Protein AF-A0A7X4XRT5-F1 (afdb_monomer_lite)

Structure (mmCIF, N/CA/C/O backbone):
data_AF-A0A7X4XRT5-F1
#
_entry.id   AF-A0A7X4XRT5-F1
#
loop_
_atom_site.group_PDB
_atom_site.id
_atom_site.type_symbol
_atom_site.label_atom_id
_atom_site.label_alt_id
_atom_site.label_comp_id
_atom_site.label_asym_id
_atom_site.label_entity_id
_atom_site.label_seq_id
_atom_site.pdbx_PDB_ins_code
_atom_site.Cartn_x
_atom_site.Cartn_y
_atom_site.Cartn_z
_atom_site.occupancy
_atom_site.B_iso_or_equiv
_atom_site.auth_seq_id
_atom_site.auth_comp_id
_atom_site.auth_asym_id
_atom_site.auth_atom_id
_atom_site.pdbx_PDB_model_num
ATOM 1 N N . MET A 1 1 ? 20.458 -8.103 -38.920 1.00 62.38 1 MET A N 1
ATOM 2 C CA . MET A 1 1 ? 21.014 -8.754 -37.702 1.00 62.38 1 MET A CA 1
ATOM 3 C C . MET A 1 1 ? 21.789 -7.804 -36.778 1.00 62.38 1 MET A C 1
ATOM 5 O O . MET A 1 1 ? 21.504 -7.793 -35.588 1.00 62.38 1 MET A O 1
ATOM 9 N N . LYS A 1 2 ? 22.732 -6.976 -37.270 1.00 81.88 2 LYS A N 1
ATOM 10 C CA . LYS A 1 2 ? 23.522 -6.057 -36.411 1.00 81.88 2 LYS A CA 1
ATOM 11 C C . LYS A 1 2 ? 22.679 -4.991 -35.682 1.00 81.88 2 LYS A C 1
ATOM 13 O O . LYS A 1 2 ? 22.977 -4.680 -34.537 1.00 81.88 2 LYS A O 1
ATOM 18 N N . PHE A 1 3 ? 21.620 -4.477 -36.317 1.00 87.31 3 PHE A N 1
ATOM 19 C CA . PHE A 1 3 ? 20.698 -3.501 -35.716 1.00 87.31 3 PHE A CA 1
ATOM 20 C C . PHE A 1 3 ? 19.904 -4.090 -34.537 1.00 87.31 3 PHE A C 1
ATOM 22 O O . PHE A 1 3 ? 19.935 -3.537 -33.446 1.00 87.31 3 PHE A O 1
ATOM 29 N N . ILE A 1 4 ? 19.307 -5.273 -34.723 1.00 91.44 4 ILE A N 1
ATOM 30 C CA . ILE A 1 4 ? 18.588 -6.011 -33.667 1.00 91.44 4 ILE A CA 1
ATOM 31 C C . ILE A 1 4 ? 19.513 -6.305 -32.478 1.00 91.44 4 ILE A C 1
ATOM 33 O O . ILE A 1 4 ? 19.139 -6.073 -31.335 1.00 91.44 4 ILE A O 1
ATOM 37 N N . LYS A 1 5 ? 20.760 -6.730 -32.734 1.00 89.50 5 LYS A N 1
ATOM 38 C CA . LYS A 1 5 ? 21.749 -6.966 -31.669 1.00 89.50 5 LYS A CA 1
ATOM 39 C C . LYS A 1 5 ? 22.061 -5.693 -30.870 1.00 89.50 5 LYS A C 1
ATOM 41 O O . LYS A 1 5 ? 22.152 -5.757 -29.651 1.00 89.50 5 LYS A O 1
ATOM 46 N N . ARG A 1 6 ? 22.206 -4.539 -31.535 1.00 92.88 6 ARG A N 1
ATOM 47 C CA . ARG A 1 6 ? 22.422 -3.243 -30.863 1.00 92.88 6 ARG A CA 1
ATOM 48 C C . ARG A 1 6 ? 21.210 -2.822 -30.031 1.00 92.88 6 ARG A C 1
ATOM 50 O O . ARG A 1 6 ? 21.398 -2.354 -28.916 1.00 92.88 6 ARG A O 1
ATOM 57 N N . LEU A 1 7 ? 19.997 -3.035 -30.542 1.00 93.75 7 LEU A N 1
ATOM 58 C CA . LEU A 1 7 ? 18.755 -2.725 -29.831 1.00 93.75 7 LEU A CA 1
ATOM 59 C C . LEU A 1 7 ? 18.580 -3.593 -28.574 1.00 93.75 7 LEU A C 1
ATOM 61 O O . LEU A 1 7 ? 18.240 -3.069 -27.518 1.00 93.75 7 LEU A O 1
ATOM 65 N N . LEU A 1 8 ? 18.899 -4.890 -28.653 1.00 93.88 8 LEU A N 1
ATOM 66 C CA . LEU A 1 8 ? 18.888 -5.786 -27.491 1.00 93.88 8 LEU A CA 1
ATOM 67 C C . LEU A 1 8 ? 19.925 -5.384 -26.433 1.00 93.88 8 LEU A C 1
ATOM 69 O O . LEU A 1 8 ? 19.602 -5.344 -25.251 1.00 93.88 8 LEU A O 1
ATOM 73 N N . ILE A 1 9 ? 21.150 -5.042 -26.848 1.00 93.75 9 ILE A N 1
ATOM 74 C CA . ILE A 1 9 ? 22.194 -4.569 -25.923 1.00 93.75 9 ILE A CA 1
ATOM 75 C C . ILE A 1 9 ? 21.757 -3.269 -25.240 1.00 93.75 9 ILE A C 1
ATOM 77 O O . ILE A 1 9 ? 21.905 -3.136 -24.030 1.00 93.75 9 ILE A O 1
ATOM 81 N N . PHE A 1 10 ? 21.187 -2.329 -25.994 1.00 94.56 10 PHE A N 1
ATOM 82 C CA . PHE A 1 10 ? 20.686 -1.075 -25.440 1.00 94.56 10 PHE A CA 1
ATOM 83 C C . PHE A 1 10 ? 19.559 -1.308 -24.423 1.00 94.56 10 PHE A C 1
ATOM 85 O O . PHE A 1 10 ? 19.619 -0.780 -23.316 1.00 94.56 10 PHE A O 1
ATOM 92 N N . SER A 1 11 ? 18.582 -2.158 -24.754 1.00 93.25 11 SER A N 1
ATOM 93 C CA . SER A 1 11 ? 17.504 -2.537 -23.833 1.00 93.25 11 SER A CA 1
ATOM 94 C C . SER A 1 11 ? 18.046 -3.169 -22.547 1.00 93.25 11 SER A C 1
ATOM 96 O O . SER A 1 11 ? 17.632 -2.775 -21.458 1.00 93.25 11 SER A O 1
ATOM 98 N N . LEU A 1 12 ? 19.024 -4.074 -22.655 1.00 95.00 12 LEU A N 1
ATOM 99 C CA . LEU A 1 12 ? 19.666 -4.694 -21.497 1.00 95.00 12 LEU A CA 1
ATOM 100 C C . LEU A 1 12 ? 20.369 -3.656 -20.608 1.00 95.00 12 LEU A C 1
ATOM 102 O O . LEU A 1 12 ? 20.213 -3.692 -19.390 1.00 95.00 12 LEU A O 1
ATOM 106 N N . ILE A 1 13 ? 21.095 -2.705 -21.205 1.00 95.44 13 ILE A N 1
ATOM 107 C CA . ILE A 1 13 ? 21.750 -1.613 -20.468 1.00 95.44 13 ILE A CA 1
ATOM 108 C C . ILE A 1 13 ? 20.710 -0.760 -19.731 1.00 95.44 13 ILE A C 1
ATOM 110 O O . ILE A 1 13 ? 20.893 -0.472 -18.550 1.00 95.44 13 ILE A O 1
ATOM 114 N N . CYS A 1 14 ? 19.602 -0.397 -20.381 1.00 94.38 14 CYS A N 1
ATOM 115 C CA . CYS A 1 14 ? 18.524 0.361 -19.742 1.00 94.38 14 CYS A CA 1
ATOM 116 C C . CYS A 1 14 ? 17.891 -0.397 -18.566 1.00 94.38 14 CYS A C 1
ATOM 118 O O . CYS A 1 14 ? 17.642 0.210 -17.526 1.00 94.38 14 CYS A O 1
ATOM 120 N N . ILE A 1 15 ? 17.668 -1.709 -18.702 1.00 93.75 15 ILE A N 1
ATOM 121 C CA . ILE A 1 15 ? 17.131 -2.549 -17.620 1.00 93.75 15 ILE A CA 1
ATOM 122 C C . ILE A 1 15 ? 18.102 -2.588 -16.437 1.00 93.75 15 ILE A C 1
ATOM 124 O O . ILE A 1 15 ? 17.683 -2.371 -15.302 1.00 93.75 15 ILE A O 1
ATOM 128 N N . ILE A 1 16 ? 19.395 -2.812 -16.691 1.00 94.69 16 ILE A N 1
ATOM 129 C CA . ILE A 1 16 ? 20.420 -2.863 -15.637 1.00 94.69 16 ILE A CA 1
ATOM 130 C C . ILE A 1 16 ? 20.523 -1.515 -14.918 1.00 94.69 16 ILE A C 1
ATOM 132 O O . ILE A 1 16 ? 20.537 -1.479 -13.686 1.00 94.69 16 ILE A O 1
ATOM 136 N N . LEU A 1 17 ? 20.555 -0.407 -15.663 1.00 95.31 17 LEU A N 1
ATOM 137 C CA . LEU A 1 17 ? 20.584 0.934 -15.080 1.00 95.31 17 LEU A CA 1
ATOM 138 C C . LEU A 1 17 ? 19.339 1.184 -14.227 1.00 95.31 17 LEU A C 1
ATOM 140 O O . LEU A 1 17 ? 19.476 1.568 -13.069 1.00 95.31 17 LEU A O 1
ATOM 144 N N . GLY A 1 18 ? 18.146 0.884 -14.749 1.00 92.50 18 GLY A N 1
ATOM 145 C CA . GLY A 1 18 ? 16.890 1.038 -14.014 1.00 92.50 18 GLY A CA 1
ATOM 146 C C . GLY A 1 18 ? 16.850 0.209 -12.729 1.00 92.50 18 GLY A C 1
ATOM 147 O O . GLY A 1 18 ? 16.531 0.740 -11.665 1.00 92.50 18 GLY A O 1
ATOM 148 N N . ALA A 1 19 ? 17.247 -1.064 -12.796 1.00 91.62 19 ALA A N 1
ATOM 149 C CA . ALA A 1 19 ? 17.321 -1.943 -11.631 1.00 91.62 19 ALA A CA 1
ATOM 150 C C . ALA A 1 19 ? 18.318 -1.420 -10.587 1.00 91.62 19 ALA A C 1
ATOM 152 O O . ALA A 1 19 ? 18.005 -1.389 -9.398 1.00 91.62 19 ALA A O 1
ATOM 153 N N . THR A 1 20 ? 19.484 -0.940 -11.025 1.00 93.75 20 THR A N 1
ATOM 154 C CA . THR A 1 20 ? 20.500 -0.361 -10.135 1.00 93.75 20 THR A CA 1
ATOM 155 C C . THR A 1 20 ? 19.988 0.911 -9.463 1.00 93.75 20 THR A C 1
ATOM 157 O O . THR A 1 20 ? 20.201 1.101 -8.268 1.00 93.75 20 THR A O 1
ATOM 160 N N . THR A 1 21 ? 19.272 1.770 -10.194 1.00 91.50 21 THR A N 1
ATOM 161 C CA . THR A 1 21 ? 18.651 2.974 -9.629 1.00 91.50 21 THR A CA 1
ATOM 162 C C . THR A 1 21 ? 17.593 2.621 -8.588 1.00 91.50 21 THR A C 1
ATOM 164 O O . THR A 1 21 ? 17.622 3.179 -7.492 1.00 91.50 21 THR A O 1
ATOM 167 N N . ILE A 1 22 ? 16.695 1.674 -8.885 1.00 89.44 22 ILE A N 1
ATOM 168 C CA . ILE A 1 22 ? 15.669 1.219 -7.933 1.00 89.44 22 ILE A CA 1
ATOM 169 C C . ILE A 1 22 ? 16.328 0.635 -6.680 1.00 89.44 22 ILE A C 1
ATOM 171 O O . ILE A 1 22 ? 15.947 0.987 -5.565 1.00 89.44 22 ILE A O 1
ATOM 175 N N . PHE A 1 23 ? 17.343 -0.212 -6.853 1.00 90.94 23 PHE A N 1
ATOM 176 C CA . PHE A 1 23 ? 18.068 -0.839 -5.751 1.00 90.94 23 PHE A CA 1
ATOM 177 C C . PHE A 1 23 ? 18.805 0.192 -4.889 1.00 90.94 23 PHE A C 1
ATOM 179 O O . PHE A 1 23 ? 18.675 0.182 -3.667 1.00 90.94 23 PHE A O 1
ATOM 186 N N . GLY A 1 24 ? 19.518 1.135 -5.508 1.00 91.06 24 GLY A N 1
ATOM 187 C CA . GLY A 1 24 ? 20.180 2.227 -4.794 1.00 91.06 24 GLY A CA 1
ATOM 188 C C . GLY A 1 24 ? 19.189 3.080 -4.002 1.00 91.06 24 GLY A C 1
ATOM 189 O O . GLY A 1 24 ? 19.442 3.412 -2.844 1.00 91.06 24 GLY A O 1
ATOM 190 N N . PHE A 1 25 ? 18.024 3.368 -4.584 1.00 87.38 25 PHE A N 1
ATOM 191 C CA . PHE A 1 25 ? 16.975 4.122 -3.905 1.00 87.38 25 PHE A CA 1
ATOM 192 C C . PHE A 1 25 ? 16.341 3.340 -2.750 1.00 87.38 25 PHE A C 1
ATOM 194 O O . PHE A 1 25 ? 16.071 3.918 -1.699 1.00 87.38 25 PHE A O 1
ATOM 201 N N . TYR A 1 26 ? 16.148 2.026 -2.905 1.00 90.69 26 TYR A N 1
ATOM 202 C CA . TYR A 1 26 ? 15.696 1.165 -1.815 1.00 90.69 26 TYR A CA 1
ATOM 203 C C . TYR A 1 26 ? 16.665 1.233 -0.634 1.00 90.69 26 TYR A C 1
ATOM 205 O O . TYR A 1 26 ? 16.231 1.521 0.474 1.00 90.69 26 TYR A O 1
ATOM 213 N N . PHE A 1 27 ? 17.972 1.059 -0.854 1.00 91.50 27 PHE A N 1
ATOM 214 C CA . PHE A 1 27 ? 18.966 1.143 0.226 1.00 91.50 27 PHE A CA 1
ATOM 215 C C . PHE A 1 27 ? 19.053 2.533 0.858 1.00 91.50 27 PHE A C 1
ATOM 217 O O . PHE A 1 27 ? 19.247 2.632 2.067 1.00 91.50 27 PHE A O 1
ATOM 224 N N . TYR A 1 28 ? 18.864 3.588 0.066 1.00 89.50 28 TYR A N 1
ATOM 225 C CA . TYR A 1 28 ? 18.797 4.959 0.567 1.00 89.50 28 TYR A CA 1
ATOM 226 C C . TYR A 1 28 ? 17.605 5.175 1.511 1.00 89.50 28 TYR A C 1
ATOM 228 O O . TYR A 1 28 ? 17.737 5.841 2.533 1.00 89.50 28 TYR A O 1
ATOM 236 N N . VAL A 1 29 ? 16.448 4.595 1.187 1.00 88.31 29 VAL A N 1
ATOM 237 C CA . VAL A 1 29 ? 15.193 4.797 1.923 1.00 88.31 29 VAL A CA 1
ATOM 238 C C . VAL A 1 29 ? 14.961 3.751 3.016 1.00 88.31 29 VAL A C 1
ATOM 240 O O . VAL A 1 29 ? 14.205 4.013 3.947 1.00 88.31 29 VAL A O 1
ATOM 243 N N . LYS A 1 30 ? 15.601 2.580 2.935 1.00 88.62 30 LYS A N 1
ATOM 244 C CA . LYS A 1 30 ? 15.349 1.419 3.803 1.00 88.62 30 LYS A CA 1
ATOM 245 C C . LYS A 1 30 ? 15.409 1.764 5.288 1.00 88.62 30 LYS A C 1
ATOM 247 O O . LYS A 1 30 ? 14.561 1.298 6.038 1.00 88.62 30 LYS A O 1
ATOM 252 N N . SER A 1 31 ? 16.379 2.579 5.697 1.00 87.44 31 SER A N 1
ATOM 253 C CA . SER A 1 31 ? 16.551 2.989 7.097 1.00 87.44 31 SER A CA 1
ATOM 254 C C . SER A 1 31 ? 15.383 3.822 7.637 1.00 87.44 31 SER A C 1
ATOM 256 O O . SER A 1 31 ? 15.168 3.847 8.843 1.00 87.44 31 SER A O 1
ATOM 258 N N . ASP A 1 32 ? 14.620 4.472 6.756 1.00 86.50 32 ASP A N 1
ATOM 259 C CA . ASP A 1 32 ? 13.432 5.253 7.108 1.00 86.50 32 ASP A CA 1
ATOM 260 C C . ASP A 1 32 ? 12.130 4.441 7.010 1.00 86.50 32 ASP A C 1
ATOM 262 O O . ASP A 1 32 ? 11.052 4.985 7.272 1.00 86.50 32 ASP A O 1
ATOM 266 N N . LEU A 1 33 ? 12.182 3.196 6.522 1.00 90.62 33 LEU A N 1
ATOM 267 C CA . LEU A 1 33 ? 10.980 2.384 6.371 1.00 90.62 33 LEU A CA 1
ATOM 268 C C . LEU A 1 33 ? 10.562 1.837 7.742 1.00 90.62 33 LEU A C 1
ATOM 270 O O . LEU A 1 33 ? 11.387 1.243 8.436 1.00 90.62 33 LEU A O 1
ATOM 274 N N . PRO A 1 34 ? 9.294 2.018 8.140 1.00 91.81 34 PRO A N 1
ATOM 275 C CA . PRO A 1 34 ? 8.810 1.505 9.408 1.00 91.81 34 PRO A CA 1
ATOM 276 C C . PRO A 1 34 ? 8.650 -0.012 9.374 1.00 91.81 34 PRO A C 1
ATOM 278 O O . PRO A 1 34 ? 8.522 -0.627 8.313 1.00 91.81 34 PRO A O 1
ATOM 281 N N . ASP A 1 35 ? 8.616 -0.602 10.565 1.00 92.06 35 ASP A N 1
ATOM 282 C CA . ASP A 1 35 ? 8.369 -2.026 10.732 1.00 92.06 35 ASP A CA 1
ATOM 283 C C . ASP A 1 35 ? 6.886 -2.365 10.509 1.00 92.06 35 ASP A C 1
ATOM 285 O O . ASP A 1 35 ? 6.007 -2.025 11.311 1.00 92.06 35 ASP A O 1
ATOM 289 N N . VAL A 1 36 ? 6.615 -3.066 9.407 1.00 94.25 36 VAL A N 1
ATOM 290 C CA . VAL A 1 36 ? 5.270 -3.516 9.030 1.00 94.25 36 VAL A CA 1
ATOM 291 C C . VAL A 1 36 ? 4.754 -4.657 9.911 1.00 94.25 36 VAL A C 1
ATOM 293 O O . VAL A 1 36 ? 3.546 -4.899 9.919 1.00 94.25 36 VAL A O 1
ATOM 296 N N . ALA A 1 37 ? 5.615 -5.317 10.701 1.00 92.69 37 ALA A N 1
ATOM 297 C CA . ALA A 1 37 ? 5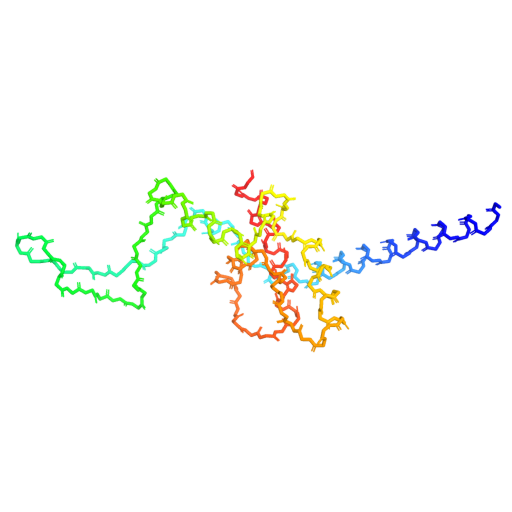.204 -6.369 11.637 1.00 92.69 37 ALA A CA 1
ATOM 298 C C . ALA A 1 37 ? 4.180 -5.875 12.665 1.00 92.69 37 ALA A C 1
ATOM 300 O O . ALA A 1 37 ? 3.302 -6.632 13.081 1.00 92.69 37 ALA A O 1
ATOM 301 N N . THR A 1 38 ? 4.219 -4.580 12.982 1.00 90.62 38 THR A N 1
ATOM 302 C CA . THR A 1 38 ? 3.258 -3.903 13.863 1.00 90.62 38 THR A CA 1
ATOM 303 C C . THR A 1 38 ? 1.798 -4.025 13.407 1.00 90.62 38 THR A C 1
ATOM 305 O O . THR A 1 38 ? 0.897 -3.906 14.237 1.00 90.62 38 THR A O 1
ATOM 308 N N . LEU A 1 39 ? 1.535 -4.308 12.122 1.00 91.19 39 LEU A N 1
ATOM 309 C CA . LEU A 1 39 ? 0.178 -4.524 11.610 1.00 91.19 39 LEU A CA 1
ATOM 310 C C . LEU A 1 39 ? -0.480 -5.799 12.152 1.00 91.19 39 LEU A C 1
ATOM 312 O O . LEU A 1 39 ? -1.707 -5.842 12.232 1.00 91.19 39 LEU A O 1
ATOM 316 N N . ARG A 1 40 ? 0.298 -6.818 12.545 1.00 88.88 40 ARG A N 1
ATOM 317 C CA . ARG A 1 40 ? -0.251 -8.077 13.084 1.00 88.88 40 ARG A CA 1
ATOM 318 C C . ARG A 1 40 ? -0.911 -7.888 14.447 1.00 88.88 40 ARG A C 1
ATOM 320 O O . ARG A 1 40 ? -1.919 -8.525 14.733 1.00 88.88 40 ARG A O 1
ATOM 327 N N . ASP A 1 41 ? -0.377 -6.969 15.245 1.00 87.50 41 ASP A N 1
ATOM 328 C CA . ASP A 1 41 ? -0.801 -6.732 16.627 1.00 87.50 41 ASP A CA 1
ATOM 329 C C . ASP A 1 41 ? -1.544 -5.397 16.793 1.00 87.50 41 ASP A C 1
ATOM 331 O O . ASP A 1 41 ? -1.699 -4.878 17.905 1.00 87.50 41 ASP A O 1
ATOM 335 N N . VAL A 1 42 ? -2.000 -4.798 15.686 1.00 85.00 42 VAL A N 1
ATOM 336 C CA . VAL A 1 42 ? -2.515 -3.430 15.711 1.00 85.00 42 VAL A CA 1
ATOM 337 C C . VAL A 1 42 ? -3.850 -3.350 16.460 1.00 85.00 42 VAL A C 1
ATOM 339 O O . VAL A 1 42 ? -4.896 -3.829 16.024 1.00 85.00 42 VAL A O 1
ATOM 342 N N . LYS A 1 43 ? -3.839 -2.655 17.601 1.00 83.62 43 LYS A N 1
ATOM 343 C CA . LYS A 1 43 ? -5.045 -2.282 18.360 1.00 83.62 43 LYS A CA 1
ATOM 344 C C . LYS A 1 43 ? -5.536 -0.899 17.956 1.00 83.62 43 LYS A C 1
ATOM 346 O O . LYS A 1 43 ? -5.536 0.063 18.710 1.00 83.62 43 LYS A O 1
ATOM 351 N N . LEU A 1 44 ? -5.929 -0.806 16.702 1.00 86.31 44 LEU A N 1
ATOM 352 C CA . LEU A 1 44 ? -7.241 -0.333 16.305 1.00 86.31 44 LEU A CA 1
ATOM 353 C C . LEU A 1 44 ? -8.052 0.372 17.470 1.00 86.31 44 LEU A C 1
ATOM 355 O O . LEU A 1 44 ? -8.698 -0.284 18.284 1.00 86.31 44 LEU A O 1
ATOM 359 N N . GLN A 1 45 ? -8.059 1.720 17.515 1.00 85.25 45 GLN A N 1
ATOM 360 C CA . GLN A 1 45 ? -8.695 2.557 18.567 1.00 85.25 45 GLN A CA 1
ATOM 361 C C . GLN A 1 45 ? -10.233 2.670 18.468 1.00 85.25 45 GLN A C 1
ATOM 363 O O . GLN A 1 45 ? -10.742 3.465 17.684 1.00 85.25 45 GLN A O 1
ATOM 368 N N . THR A 1 46 ? -11.012 1.931 19.257 1.00 88.69 46 THR A N 1
ATOM 369 C CA . THR A 1 46 ? -12.491 2.032 19.260 1.00 88.69 46 THR A CA 1
ATOM 370 C C . THR A 1 46 ? -13.022 3.119 20.201 1.00 88.69 46 THR A C 1
ATOM 372 O O . THR A 1 46 ? -12.454 3.304 21.278 1.00 88.69 46 THR A O 1
ATOM 375 N N . PRO A 1 47 ? -14.126 3.811 19.854 1.00 91.00 47 PRO A N 1
ATOM 376 C CA . PRO A 1 47 ? -14.756 4.754 20.768 1.00 91.00 47 PRO A CA 1
ATOM 377 C C . PRO A 1 47 ? -15.417 4.009 21.935 1.00 91.00 47 PRO A C 1
ATOM 379 O O . PRO A 1 47 ? -15.937 2.906 21.767 1.00 91.00 47 PRO A O 1
ATOM 382 N N . MET A 1 48 ? -15.451 4.640 23.106 1.00 91.50 48 MET A N 1
ATOM 383 C CA . MET A 1 48 ? -16.331 4.232 24.198 1.00 91.50 48 MET A CA 1
ATOM 384 C C . MET A 1 48 ? -17.780 4.464 23.772 1.00 91.50 48 MET A C 1
ATOM 386 O O . MET A 1 48 ? -18.112 5.526 23.245 1.00 91.50 48 MET A O 1
ATOM 390 N N . GLN A 1 49 ? -18.641 3.482 24.012 1.00 92.69 49 GLN A N 1
ATOM 391 C CA . GLN A 1 49 ? -20.054 3.531 23.657 1.00 92.69 49 GLN A CA 1
ATOM 392 C C . GLN A 1 49 ? -20.900 3.489 24.931 1.00 92.69 49 GLN A C 1
ATOM 394 O O . GLN A 1 49 ? -20.644 2.676 25.817 1.00 92.69 49 GLN A O 1
ATOM 399 N N . VAL A 1 50 ? -21.888 4.378 25.028 1.00 94.38 50 VAL A N 1
ATOM 400 C CA . VAL A 1 50 ? -22.856 4.425 26.131 1.00 94.38 50 VAL A CA 1
ATOM 401 C C . VAL A 1 50 ? -24.199 3.964 25.593 1.00 94.38 50 VAL A C 1
ATOM 403 O O . VAL A 1 50 ? -24.698 4.533 24.620 1.00 94.38 50 VAL A O 1
ATOM 406 N N . PHE A 1 51 ? -24.771 2.948 26.232 1.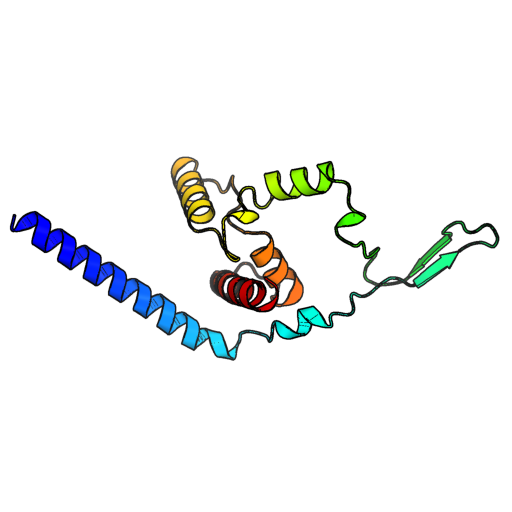00 96.25 51 PHE A N 1
ATOM 407 C CA . PHE A 1 51 ? -26.055 2.362 25.866 1.00 96.25 51 PHE A CA 1
ATOM 408 C C . PHE A 1 51 ? -27.098 2.627 26.953 1.00 96.25 51 PHE A C 1
ATOM 410 O O . PHE A 1 51 ? -26.763 2.712 28.136 1.00 96.25 51 PHE A O 1
ATOM 417 N N . SER A 1 52 ? -28.356 2.752 26.549 1.00 96.12 52 SER A N 1
ATOM 418 C CA . SER A 1 52 ? -29.502 2.781 27.455 1.00 96.12 52 SER A CA 1
ATOM 419 C C . SER A 1 52 ? -29.784 1.386 28.033 1.00 96.12 52 SER A C 1
ATOM 421 O O . SER A 1 52 ? -29.243 0.381 27.569 1.00 96.12 52 SER A O 1
ATOM 423 N N . GLN A 1 53 ? -30.656 1.302 29.045 1.00 95.50 53 GLN A N 1
ATOM 424 C CA . GLN A 1 53 ? -31.037 0.020 29.657 1.00 95.50 53 GLN A CA 1
ATOM 425 C C . GLN A 1 53 ? -31.702 -0.948 28.656 1.00 95.50 53 GLN A C 1
ATOM 427 O O . GLN A 1 53 ? -31.571 -2.160 28.800 1.00 95.50 53 GLN A O 1
ATOM 432 N N . ASP A 1 54 ? -32.383 -0.423 27.636 1.00 96.38 54 ASP A N 1
ATOM 433 C CA . ASP A 1 54 ? -32.989 -1.168 26.527 1.00 96.38 54 ASP A CA 1
ATOM 434 C C . ASP A 1 54 ? -32.010 -1.463 25.369 1.00 96.38 54 ASP A C 1
ATOM 436 O O . ASP A 1 54 ? -32.413 -2.014 24.347 1.00 96.38 54 ASP A O 1
ATOM 440 N N . GLY A 1 55 ? -30.719 -1.141 25.521 1.00 94.19 55 GLY A N 1
ATOM 441 C CA . GLY A 1 55 ? -29.658 -1.513 24.578 1.00 94.19 55 GLY A CA 1
ATOM 442 C C . GLY A 1 55 ? -29.472 -0.567 23.389 1.00 94.19 55 GLY A C 1
ATOM 443 O O . GLY A 1 55 ? -28.705 -0.882 22.479 1.00 94.19 55 GLY A O 1
ATOM 444 N N . GLN A 1 56 ? -30.124 0.599 23.373 1.00 95.69 56 GLN A N 1
ATOM 445 C CA . GLN A 1 56 ? -29.939 1.587 22.309 1.00 95.69 56 GLN A CA 1
ATOM 446 C C . GLN A 1 56 ? -28.667 2.402 22.535 1.00 95.69 56 GLN A C 1
ATOM 448 O O . GLN A 1 56 ? -28.371 2.840 23.646 1.00 95.69 56 GLN A O 1
ATOM 453 N N . LEU A 1 57 ? -27.904 2.633 21.466 1.00 93.31 57 LEU A N 1
ATOM 454 C CA . LEU A 1 57 ? -26.706 3.464 21.520 1.00 93.31 57 LEU A CA 1
ATOM 455 C C . LEU A 1 57 ? -27.097 4.933 21.757 1.00 93.31 57 LEU A C 1
ATOM 457 O O . LEU A 1 57 ? -27.681 5.569 20.883 1.00 93.31 57 LEU A O 1
ATOM 461 N N . MET A 1 58 ? -26.724 5.483 22.912 1.00 93.81 58 MET A N 1
ATOM 462 C CA . MET A 1 58 ? -27.024 6.868 23.293 1.00 93.81 58 MET A CA 1
ATOM 463 C C . MET A 1 58 ? -25.901 7.833 22.910 1.00 93.81 58 MET A C 1
ATOM 465 O O . MET A 1 58 ? -26.161 8.949 22.464 1.00 93.81 58 MET A O 1
ATOM 469 N N . ALA A 1 59 ? -24.644 7.427 23.109 1.00 91.88 59 ALA A N 1
ATOM 470 C CA . ALA A 1 59 ? -23.489 8.285 22.856 1.00 91.88 59 ALA A CA 1
ATOM 471 C C . ALA A 1 59 ? -22.224 7.487 22.519 1.00 91.88 59 ALA A C 1
ATOM 473 O O . ALA A 1 59 ? -22.063 6.334 22.919 1.00 91.88 59 ALA A O 1
ATOM 474 N N . GLN A 1 60 ? -21.304 8.135 21.801 1.00 92.50 60 GLN A N 1
ATOM 475 C CA . GLN A 1 60 ? -19.970 7.616 21.503 1.00 92.50 60 GLN A CA 1
ATOM 476 C C . GLN A 1 60 ? -18.907 8.665 21.828 1.00 92.50 60 GLN A C 1
ATOM 478 O O . GLN A 1 60 ? -19.026 9.816 21.405 1.00 92.50 60 GLN A O 1
ATOM 483 N N . PHE A 1 61 ? -17.845 8.251 22.517 1.00 90.38 61 PHE A N 1
ATOM 484 C CA . PHE A 1 61 ? -16.733 9.108 22.925 1.00 90.38 61 PHE A CA 1
ATOM 485 C C . PHE A 1 61 ? -15.403 8.530 22.440 1.00 90.38 61 PHE A C 1
ATOM 487 O O . PHE A 1 61 ? -15.086 7.372 22.698 1.00 90.38 61 PHE A O 1
ATOM 494 N N . GLY A 1 62 ? -14.611 9.339 21.743 1.00 88.25 62 GLY A N 1
ATOM 495 C CA . GLY A 1 62 ? -13.304 8.953 21.211 1.00 88.25 62 GLY A CA 1
ATOM 496 C C . GLY A 1 62 ? -12.963 9.733 19.944 1.00 88.25 62 GLY A C 1
ATOM 497 O O . GLY A 1 62 ? -13.854 10.220 19.250 1.00 88.25 62 GLY A O 1
ATOM 498 N N . GLU A 1 63 ? -11.672 9.848 19.634 1.00 86.12 63 GLU A N 1
ATOM 499 C CA . GLU A 1 63 ? -11.193 10.598 18.462 1.00 86.12 63 GLU A CA 1
ATOM 500 C C . GLU A 1 63 ? -11.622 9.966 17.133 1.00 86.12 63 GLU A C 1
ATOM 502 O O . GLU A 1 63 ? -11.850 10.658 16.139 1.00 86.12 63 GLU A O 1
ATOM 507 N N . LYS A 1 64 ? -11.730 8.633 17.103 1.00 84.88 64 LYS A N 1
ATOM 508 C CA . LYS A 1 64 ? -12.096 7.862 15.916 1.00 84.88 64 LYS A CA 1
ATOM 509 C C . LYS A 1 64 ? -13.412 7.139 16.159 1.00 84.88 64 LYS A C 1
ATOM 511 O O . LYS A 1 64 ? -13.521 6.297 17.046 1.00 84.88 64 LYS A O 1
ATOM 516 N N . ARG A 1 65 ? -14.405 7.427 15.318 1.00 87.88 65 ARG A N 1
ATOM 517 C CA . ARG A 1 65 ? -15.654 6.662 15.255 1.00 87.88 65 ARG A CA 1
ATOM 518 C C . ARG A 1 65 ? -15.447 5.474 14.333 1.00 87.88 65 ARG A C 1
ATOM 520 O O . ARG A 1 65 ? -15.326 5.647 13.125 1.00 87.88 65 ARG A O 1
ATOM 527 N N . ARG A 1 66 ? -15.345 4.281 14.909 1.00 88.75 66 ARG A N 1
ATOM 528 C CA . ARG A 1 66 ? -15.062 3.055 14.160 1.00 88.75 66 ARG A CA 1
ATOM 529 C C . ARG A 1 66 ? -15.636 1.831 14.843 1.00 88.75 66 ARG A C 1
ATOM 531 O O . ARG A 1 66 ? -15.531 1.691 16.060 1.00 88.75 66 ARG A O 1
ATOM 538 N N . ILE A 1 67 ? -16.168 0.943 14.017 1.00 88.81 67 ILE A N 1
ATOM 539 C CA . ILE A 1 67 ? -16.677 -0.370 14.392 1.00 88.81 67 ILE A CA 1
ATOM 540 C C . ILE A 1 67 ? -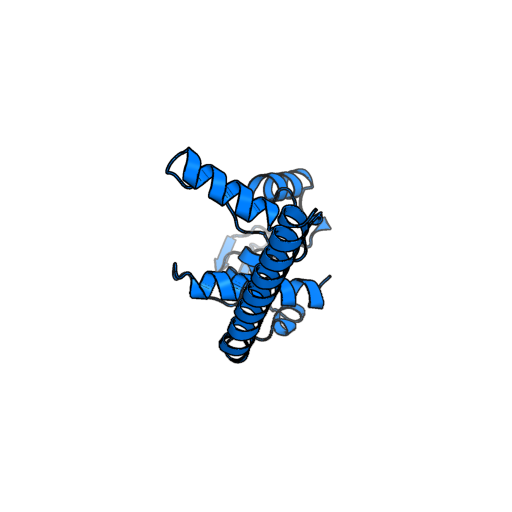15.828 -1.373 13.606 1.00 88.81 67 ILE A C 1
ATOM 542 O O . ILE A 1 67 ? -15.923 -1.392 12.380 1.00 88.81 67 ILE A O 1
ATOM 546 N N . PRO A 1 68 ? -14.914 -2.110 14.259 1.00 90.00 68 PRO A N 1
ATOM 547 C CA . PRO A 1 68 ? -14.129 -3.139 13.590 1.00 90.00 68 PRO A CA 1
ATOM 548 C C . PRO A 1 68 ? -15.053 -4.243 13.104 1.00 90.00 68 PRO A C 1
ATOM 550 O O . PRO A 1 68 ? -15.865 -4.733 13.882 1.00 90.00 68 PRO A O 1
ATOM 553 N N . LEU A 1 69 ? -14.898 -4.616 11.842 1.00 91.00 69 LEU A N 1
ATOM 554 C CA . LEU A 1 69 ? -15.597 -5.732 11.227 1.00 91.00 69 LEU A CA 1
ATOM 555 C C . LEU A 1 69 ? -14.556 -6.695 10.671 1.00 91.00 69 LEU A C 1
ATOM 557 O O . LEU A 1 69 ? -13.495 -6.272 10.195 1.00 91.00 69 LEU A O 1
ATOM 561 N N . LYS A 1 70 ? -14.857 -7.983 10.749 1.00 92.44 70 LYS A N 1
ATOM 562 C CA . LYS A 1 70 ? -14.172 -9.008 9.975 1.00 92.44 70 LYS A CA 1
ATOM 563 C C . LYS A 1 70 ? -14.627 -8.933 8.520 1.00 92.44 70 LYS A C 1
ATOM 565 O O . LYS A 1 70 ? -15.672 -8.370 8.200 1.00 92.44 70 LYS A O 1
ATOM 570 N N . LEU A 1 71 ? -13.824 -9.506 7.629 1.00 91.75 71 LEU A N 1
ATOM 571 C CA . LEU A 1 71 ? -14.095 -9.452 6.195 1.00 91.75 71 LEU A CA 1
ATOM 572 C C . LEU A 1 71 ? -15.399 -10.176 5.815 1.00 91.75 71 LEU A C 1
ATOM 574 O O . LEU A 1 71 ? -16.101 -9.725 4.922 1.00 91.75 71 LEU A O 1
ATOM 578 N N . ASP A 1 72 ? -15.741 -11.253 6.525 1.00 95.25 72 ASP A N 1
ATOM 579 C CA . ASP A 1 72 ? -16.970 -12.038 6.348 1.00 95.25 72 ASP A CA 1
ATOM 580 C C . ASP A 1 72 ? -18.233 -11.349 6.894 1.00 95.25 72 ASP A C 1
ATOM 582 O O . ASP A 1 72 ? -19.345 -11.762 6.575 1.00 95.25 72 ASP A O 1
ATOM 586 N N . GLU A 1 73 ? -18.080 -10.280 7.680 1.00 95.81 73 GLU A N 1
ATOM 587 C CA . GLU A 1 73 ? -19.188 -9.433 8.140 1.00 95.81 73 GLU A CA 1
ATOM 588 C C . GLU A 1 73 ? -19.517 -8.311 7.137 1.00 95.81 73 GLU A C 1
ATOM 590 O O . GLU A 1 73 ? -20.525 -7.617 7.290 1.00 95.81 73 GLU A O 1
ATOM 595 N N . MET A 1 74 ? -18.675 -8.101 6.116 1.00 95.06 74 MET A N 1
ATOM 596 C CA . MET A 1 74 ? -18.897 -7.078 5.096 1.00 95.06 74 MET A CA 1
ATOM 597 C C . MET A 1 74 ? -19.805 -7.597 3.969 1.00 95.06 74 MET A C 1
ATOM 599 O O . MET A 1 74 ? -19.582 -8.699 3.470 1.00 95.06 74 MET A O 1
ATOM 603 N N . PRO A 1 75 ? -20.786 -6.801 3.498 1.00 96.69 75 PRO A N 1
ATOM 604 C CA . PRO A 1 75 ? -21.560 -7.150 2.309 1.00 96.69 75 PRO A CA 1
ATOM 605 C C . PRO A 1 75 ? -20.653 -7.330 1.086 1.00 96.69 75 PRO A C 1
ATOM 607 O O . PRO A 1 75 ? -19.798 -6.478 0.819 1.00 96.69 75 PRO A O 1
ATOM 610 N N . ASN A 1 76 ? -20.866 -8.399 0.316 1.00 96.38 76 ASN A N 1
ATOM 611 C CA . ASN A 1 76 ? -20.046 -8.702 -0.861 1.00 96.38 76 ASN A CA 1
ATOM 612 C C . ASN A 1 76 ? -20.109 -7.576 -1.899 1.00 96.38 76 ASN A C 1
ATOM 614 O O . ASN A 1 76 ? -19.078 -7.179 -2.436 1.00 96.38 76 ASN A O 1
ATOM 618 N N . GLU A 1 77 ? -21.286 -6.984 -2.107 1.00 97.44 77 GLU A N 1
ATOM 619 C CA . GLU A 1 77 ? -21.477 -5.883 -3.053 1.00 97.44 77 GLU A CA 1
ATOM 620 C C . GLU A 1 77 ? -20.655 -4.647 -2.662 1.00 97.44 77 GLU A C 1
ATOM 622 O O . GLU A 1 77 ? -20.166 -3.918 -3.526 1.00 97.44 77 GLU A O 1
ATOM 627 N N . LEU A 1 78 ? -20.466 -4.411 -1.357 1.00 95.94 78 LEU A N 1
ATOM 628 C CA . LEU A 1 78 ? -19.617 -3.325 -0.868 1.00 95.94 78 LEU A CA 1
ATOM 629 C C . LEU A 1 78 ? -18.140 -3.620 -1.143 1.00 95.94 78 LEU A C 1
ATOM 631 O O . LEU A 1 78 ? -17.417 -2.725 -1.584 1.00 95.94 78 LEU A O 1
ATOM 635 N N . LEU A 1 79 ? -17.694 -4.856 -0.897 1.00 95.81 79 LEU A N 1
ATOM 636 C CA . LEU A 1 79 ? -16.323 -5.278 -1.191 1.00 95.81 79 LEU A CA 1
ATOM 637 C C . LEU A 1 79 ? -16.008 -5.105 -2.681 1.00 95.81 79 LEU A C 1
ATOM 639 O O . LEU A 1 79 ? -15.011 -4.477 -3.039 1.00 95.81 79 LEU A O 1
ATOM 643 N N . GLU A 1 80 ? -16.892 -5.609 -3.539 1.00 96.19 80 GLU A N 1
ATOM 644 C CA . GLU A 1 80 ? -16.762 -5.530 -4.992 1.00 96.19 80 GLU A CA 1
ATOM 645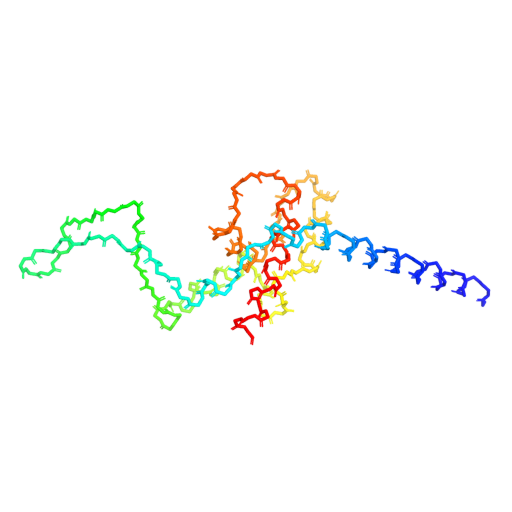 C C . GLU A 1 80 ? -16.760 -4.080 -5.483 1.00 96.19 80 GLU A C 1
ATOM 647 O O . GLU A 1 80 ? -15.916 -3.718 -6.302 1.00 96.19 80 GLU A O 1
ATOM 652 N N . ALA A 1 81 ? -17.636 -3.222 -4.951 1.00 96.44 81 ALA A N 1
ATOM 653 C CA . ALA A 1 81 ? -17.676 -1.807 -5.317 1.00 96.44 81 ALA A CA 1
ATOM 654 C C . ALA A 1 81 ? -16.378 -1.066 -4.954 1.00 96.44 81 ALA A C 1
ATOM 656 O O . ALA A 1 81 ? -15.879 -0.261 -5.750 1.00 96.44 81 ALA A O 1
ATOM 657 N N . ILE A 1 82 ? -15.811 -1.344 -3.773 1.00 95.19 82 ILE A N 1
ATOM 658 C CA . ILE A 1 82 ? -14.538 -0.755 -3.339 1.00 95.19 82 ILE A CA 1
ATOM 659 C C . ILE A 1 82 ? -13.394 -1.242 -4.224 1.00 95.19 82 ILE A C 1
ATOM 661 O O . ILE A 1 82 ? -12.634 -0.414 -4.724 1.00 95.19 82 ILE A O 1
ATOM 665 N N . ILE A 1 83 ? -13.292 -2.550 -4.471 1.00 95.50 83 ILE A N 1
ATOM 666 C CA . ILE A 1 83 ? -12.254 -3.114 -5.344 1.00 95.50 83 ILE A CA 1
ATOM 667 C C . ILE A 1 83 ? -12.387 -2.527 -6.753 1.00 95.50 83 ILE A C 1
ATOM 669 O O . ILE A 1 83 ? -11.416 -2.000 -7.283 1.00 95.50 83 ILE A O 1
ATOM 673 N N . ALA A 1 84 ? -13.586 -2.500 -7.336 1.00 94.12 84 ALA A N 1
ATOM 674 C CA . ALA A 1 84 ? -13.809 -1.956 -8.676 1.00 94.12 84 ALA A CA 1
ATOM 675 C C . ALA A 1 84 ? -13.417 -0.472 -8.808 1.00 94.12 84 ALA A C 1
ATOM 677 O O . ALA A 1 84 ? -12.942 -0.057 -9.868 1.00 94.12 84 ALA A O 1
ATOM 678 N N . THR A 1 85 ? -13.598 0.320 -7.747 1.00 92.38 85 THR A N 1
ATOM 679 C CA . THR A 1 85 ? -13.343 1.770 -7.765 1.00 92.38 85 THR A CA 1
ATOM 680 C C . THR A 1 85 ? -11.896 2.120 -7.417 1.00 92.38 85 THR A C 1
ATOM 682 O O . THR A 1 85 ? -11.284 2.951 -8.090 1.00 92.38 85 THR A O 1
ATOM 685 N N . GLU A 1 86 ? -11.343 1.507 -6.371 1.00 93.94 86 GLU A N 1
ATOM 686 C CA . GLU A 1 86 ? -10.038 1.875 -5.811 1.00 93.94 86 GLU A CA 1
ATOM 687 C C . GLU A 1 86 ? -8.888 1.052 -6.401 1.00 93.94 86 GLU A C 1
ATOM 689 O O . GLU A 1 86 ? -7.786 1.573 -6.569 1.00 93.94 86 GLU A O 1
ATOM 694 N N . ASP A 1 87 ? -9.121 -0.224 -6.715 1.00 95.88 87 ASP A N 1
ATOM 695 C CA . ASP A 1 87 ? -8.075 -1.155 -7.139 1.00 95.88 87 ASP A CA 1
ATOM 696 C C . ASP A 1 87 ? -8.657 -2.356 -7.901 1.00 95.88 87 ASP A C 1
ATOM 698 O O . ASP A 1 87 ? -8.698 -3.481 -7.410 1.00 95.88 87 ASP A O 1
ATOM 702 N N . SER A 1 88 ? -9.132 -2.118 -9.129 1.00 94.00 88 SER A N 1
ATOM 703 C CA . SER A 1 88 ? -9.852 -3.133 -9.929 1.00 94.00 88 SER A CA 1
ATOM 704 C C . SER A 1 88 ? -9.074 -4.430 -10.185 1.00 94.00 88 SER A C 1
ATOM 706 O O . SER A 1 88 ? -9.661 -5.434 -10.577 1.00 94.00 88 SER A O 1
ATOM 708 N N . ARG A 1 89 ? -7.753 -4.403 -9.980 1.00 94.50 89 ARG A N 1
ATOM 709 C CA . ARG A 1 89 ? -6.831 -5.524 -10.178 1.00 94.50 89 ARG A CA 1
ATOM 710 C C . ARG A 1 89 ? -6.191 -5.970 -8.866 1.00 94.50 89 ARG A C 1
ATOM 712 O O . ARG A 1 89 ? -5.122 -6.567 -8.900 1.00 94.50 89 ARG A O 1
ATOM 719 N N . PHE A 1 90 ? -6.839 -5.692 -7.733 1.00 95.62 90 PHE A N 1
ATOM 720 C CA . PHE A 1 90 ? -6.336 -5.966 -6.385 1.00 95.62 90 PHE A CA 1
ATOM 721 C C . PHE A 1 90 ? -5.738 -7.371 -6.231 1.00 95.62 90 PHE A C 1
ATOM 723 O O . PHE A 1 90 ? -4.653 -7.520 -5.686 1.00 95.62 90 PHE A O 1
ATOM 730 N N . TYR A 1 91 ? -6.397 -8.391 -6.785 1.00 95.38 91 TYR A N 1
ATOM 731 C CA . TYR A 1 91 ? -5.949 -9.786 -6.699 1.00 95.38 91 TYR A CA 1
ATOM 732 C C . TYR A 1 91 ? -4.882 -10.195 -7.733 1.00 95.38 91 TYR A C 1
ATOM 734 O O . TYR A 1 91 ? -4.446 -11.343 -7.742 1.00 95.38 91 TYR A O 1
ATOM 742 N N . GLU A 1 92 ? -4.471 -9.298 -8.629 1.00 95.19 92 GLU A N 1
ATOM 743 C CA . GLU A 1 92 ? -3.527 -9.583 -9.720 1.00 95.19 92 GLU A CA 1
ATOM 744 C C . GLU A 1 92 ? -2.141 -8.961 -9.507 1.00 95.19 92 GLU A C 1
ATOM 746 O O . GLU A 1 92 ? -1.256 -9.100 -10.360 1.00 95.19 92 GLU A O 1
ATOM 751 N N . HIS A 1 93 ? -1.938 -8.231 -8.411 1.00 95.06 93 HIS A N 1
ATOM 752 C CA . HIS A 1 93 ? -0.666 -7.587 -8.101 1.00 95.06 93 HIS A CA 1
ATOM 753 C C . HIS A 1 93 ? -0.249 -7.824 -6.650 1.00 95.06 93 HIS A C 1
ATOM 755 O O . HIS A 1 93 ? -1.031 -8.260 -5.817 1.00 95.06 93 HIS A O 1
ATOM 761 N N . TYR A 1 94 ? 1.025 -7.550 -6.370 1.00 94.31 94 TYR A N 1
ATOM 762 C CA . TYR A 1 94 ? 1.626 -7.712 -5.048 1.00 94.31 94 TYR A CA 1
ATOM 763 C C . TYR A 1 94 ? 1.977 -6.339 -4.478 1.00 94.31 94 TYR A C 1
ATOM 765 O O . TYR A 1 94 ? 3.136 -5.915 -4.441 1.00 94.31 94 TYR A O 1
ATOM 773 N N . GLY A 1 95 ? 0.937 -5.613 -4.077 1.00 94.50 95 GLY A N 1
ATOM 774 C CA . GLY A 1 95 ? 1.043 -4.389 -3.291 1.00 94.50 95 GLY A CA 1
ATOM 775 C C . GL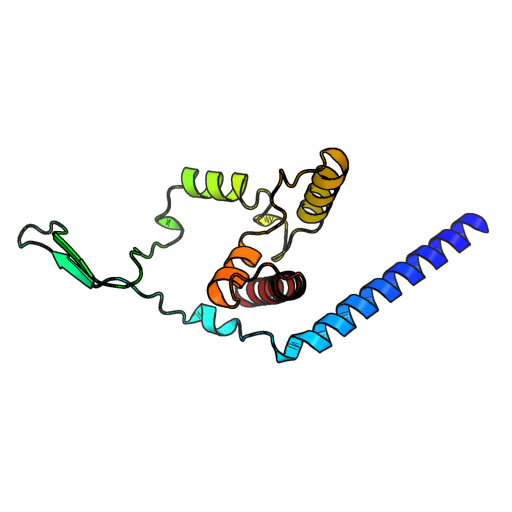Y A 1 95 ? 1.172 -3.117 -4.122 1.00 94.50 95 GLY A C 1
ATOM 776 O O . GLY A 1 95 ? 0.802 -2.048 -3.645 1.00 94.50 95 GLY A O 1
ATOM 777 N N . PHE A 1 96 ? 1.623 -3.188 -5.375 1.00 95.00 96 PHE A N 1
ATOM 778 C CA . PHE A 1 96 ? 1.550 -2.086 -6.337 1.00 95.00 96 PHE A CA 1
ATOM 779 C C . PHE A 1 96 ? 1.232 -2.602 -7.738 1.00 95.00 96 PHE A C 1
ATOM 781 O O . PHE A 1 96 ? 1.675 -3.686 -8.105 1.00 95.00 96 PHE A O 1
ATOM 788 N N . ASP A 1 97 ? 0.538 -1.793 -8.544 1.00 95.62 97 ASP A N 1
ATOM 789 C CA . ASP A 1 97 ? 0.145 -2.168 -9.902 1.00 95.62 97 ASP A CA 1
ATOM 790 C C . ASP A 1 97 ? 0.925 -1.379 -10.981 1.00 95.62 97 ASP A C 1
ATOM 792 O O . ASP A 1 97 ? 0.561 -0.239 -11.292 1.00 95.62 97 ASP A O 1
ATOM 796 N N . PRO A 1 98 ? 1.966 -1.962 -11.615 1.00 93.06 98 PRO A N 1
ATOM 797 C CA . PRO A 1 98 ? 2.673 -1.327 -12.729 1.00 93.06 98 PRO A CA 1
ATOM 798 C C . PRO A 1 98 ? 1.772 -1.001 -13.929 1.00 93.06 98 PRO A C 1
ATOM 800 O O . PRO A 1 98 ? 1.961 0.026 -14.585 1.00 93.06 98 PRO A O 1
ATOM 803 N N . ILE A 1 99 ? 0.794 -1.857 -14.236 1.00 93.88 99 ILE A N 1
ATOM 804 C CA . ILE A 1 99 ? -0.118 -1.664 -15.374 1.00 93.88 99 ILE A CA 1
ATOM 805 C C . ILE A 1 99 ? -1.098 -0.535 -15.040 1.00 93.88 99 ILE A C 1
ATOM 807 O O . ILE A 1 99 ? -1.309 0.362 -15.854 1.00 93.88 99 ILE A O 1
ATOM 811 N N . GLY A 1 100 ? -1.637 -0.513 -13.822 1.00 91.81 100 GLY A N 1
ATOM 812 C CA . GLY A 1 100 ? -2.487 0.566 -13.321 1.00 91.81 100 GLY A CA 1
ATOM 813 C C . GLY A 1 100 ? -1.775 1.920 -13.315 1.00 91.81 100 GLY A C 1
ATOM 814 O O . GLY A 1 100 ? -2.339 2.909 -13.790 1.00 91.81 100 GLY A O 1
ATOM 815 N N . ILE A 1 101 ? -0.515 1.956 -12.863 1.00 91.56 101 ILE A N 1
ATOM 816 C CA . ILE A 1 101 ? 0.334 3.158 -12.865 1.00 91.56 101 ILE A CA 1
ATOM 817 C C . ILE A 1 101 ? 0.601 3.642 -14.291 1.00 91.56 101 ILE A C 1
ATOM 819 O O . ILE A 1 101 ? 0.431 4.829 -14.576 1.00 91.56 101 ILE A O 1
ATOM 823 N N . THR A 1 102 ? 1.006 2.747 -15.196 1.00 92.31 102 THR A N 1
ATOM 824 C CA . THR A 1 102 ? 1.291 3.122 -16.590 1.00 92.31 102 THR A CA 1
ATOM 825 C C . THR A 1 102 ? 0.031 3.608 -17.298 1.00 92.31 102 THR A C 1
ATOM 827 O O . THR A 1 102 ? 0.064 4.680 -17.898 1.00 92.31 102 THR A O 1
ATOM 830 N N . ARG A 1 103 ? -1.103 2.912 -17.153 1.00 91.44 103 ARG A N 1
ATOM 831 C CA . ARG A 1 103 ? -2.413 3.343 -17.670 1.00 91.44 103 ARG A CA 1
ATOM 832 C C . ARG A 1 103 ? -2.788 4.742 -17.177 1.00 91.44 103 ARG A C 1
ATOM 834 O O . ARG A 1 103 ? -3.148 5.589 -17.991 1.00 91.44 103 ARG A O 1
ATOM 841 N N . ALA A 1 104 ? -2.665 5.004 -15.875 1.00 91.19 104 ALA A N 1
ATOM 842 C CA . ALA A 1 104 ? -2.979 6.312 -15.304 1.00 91.19 104 ALA A CA 1
ATOM 843 C C . ALA A 1 104 ? -2.037 7.411 -15.830 1.00 91.19 104 ALA A C 1
ATOM 845 O O . ALA A 1 104 ? -2.488 8.511 -16.147 1.00 91.19 104 ALA A O 1
ATOM 846 N N . ALA A 1 105 ? -0.743 7.113 -15.990 1.00 91.06 105 ALA A N 1
ATOM 847 C CA . ALA A 1 105 ? 0.222 8.041 -16.577 1.00 91.06 105 ALA A CA 1
ATOM 848 C C . ALA A 1 105 ? -0.101 8.362 -18.049 1.00 91.06 105 ALA A C 1
ATOM 850 O O . ALA A 1 105 ? -0.061 9.529 -18.441 1.00 91.06 105 ALA A O 1
ATOM 851 N N . PHE A 1 106 ? -0.480 7.357 -18.847 1.00 92.62 106 PHE A N 1
ATOM 852 C CA . PHE A 1 106 ? -0.942 7.557 -20.224 1.00 92.62 106 PHE A CA 1
ATOM 853 C C . PHE A 1 106 ? -2.229 8.384 -20.282 1.00 92.62 106 PHE A C 1
ATOM 855 O O . PHE A 1 106 ? -2.323 9.288 -21.110 1.00 92.62 106 PHE A O 1
ATOM 862 N N . ALA A 1 107 ? -3.192 8.123 -19.393 1.00 91.19 107 ALA A N 1
ATOM 863 C CA . ALA A 1 107 ? -4.428 8.898 -19.315 1.00 91.19 107 ALA A CA 1
ATOM 864 C C . ALA A 1 107 ? -4.138 10.380 -19.035 1.00 91.19 107 ALA A C 1
ATOM 866 O O . ALA A 1 107 ? -4.635 11.236 -19.759 1.00 91.19 107 ALA A O 1
ATOM 867 N N . VAL A 1 108 ? -3.259 10.681 -18.071 1.00 92.31 108 VAL A N 1
ATOM 868 C CA . VAL A 1 108 ? -2.816 12.057 -17.774 1.00 92.31 108 VAL A CA 1
ATOM 869 C C . VAL A 1 108 ? -2.125 12.697 -18.974 1.00 92.31 108 VAL A C 1
ATOM 871 O O . VAL A 1 108 ? -2.403 13.851 -19.291 1.00 92.31 108 VAL A O 1
ATOM 874 N N . ALA A 1 109 ? -1.235 11.969 -19.651 1.00 92.25 109 ALA A N 1
ATOM 875 C CA . ALA A 1 109 ? -0.527 12.485 -20.819 1.00 92.25 109 ALA A CA 1
ATOM 876 C C . ALA A 1 109 ? -1.477 12.783 -21.993 1.00 92.25 109 ALA A C 1
ATOM 878 O O . ALA A 1 109 ? -1.251 13.740 -22.730 1.00 92.25 109 ALA A O 1
ATOM 879 N N . ALA A 1 110 ? -2.538 11.989 -22.155 1.00 93.06 110 ALA A N 1
ATOM 880 C CA . ALA A 1 110 ? -3.517 12.149 -23.224 1.00 93.06 110 ALA A CA 1
ATOM 881 C C . ALA A 1 110 ? -4.579 13.221 -22.920 1.00 93.06 110 ALA A C 1
ATOM 883 O O . ALA A 1 110 ? -4.933 13.990 -23.810 1.00 93.06 110 ALA A O 1
ATOM 884 N N . SER A 1 111 ? -5.102 13.280 -21.690 1.00 91.88 111 SER A N 1
ATOM 885 C CA . SER A 1 111 ? -6.196 14.193 -21.314 1.00 91.88 111 SER A CA 1
ATOM 886 C C . SER A 1 111 ? -5.734 15.483 -20.635 1.00 91.88 111 SER A C 1
ATOM 888 O O . SER A 1 111 ? -6.544 16.382 -20.420 1.00 91.88 111 SER A O 1
ATOM 890 N N . GLY A 1 112 ? -4.460 15.572 -20.242 1.00 87.69 112 GLY A N 1
ATOM 891 C CA . GLY A 1 112 ? -3.906 16.692 -19.474 1.00 87.69 112 GLY A CA 1
ATOM 892 C C . GLY A 1 112 ? -4.368 16.747 -18.012 1.00 87.69 112 GLY A C 1
ATOM 893 O O . GLY A 1 112 ? -4.054 17.705 -17.309 1.00 87.69 112 GLY A O 1
ATOM 894 N N . SER A 1 113 ? -5.114 15.746 -17.533 1.00 84.12 113 SER A N 1
ATOM 895 C CA . SER A 1 113 ? -5.706 15.733 -16.192 1.00 84.12 113 SER A CA 1
ATOM 896 C C . SER A 1 113 ? -5.639 14.352 -15.541 1.00 84.12 113 SER A C 1
ATOM 898 O O . SER A 1 113 ? -5.775 13.319 -16.195 1.00 84.12 113 SER A O 1
ATOM 900 N N . ALA A 1 114 ? -5.436 14.322 -14.222 1.00 81.12 114 ALA A N 1
ATOM 901 C CA . ALA A 1 114 ? -5.435 13.090 -13.437 1.00 81.12 114 ALA A CA 1
ATOM 902 C C . ALA A 1 114 ? -6.866 12.604 -13.184 1.00 81.12 114 ALA A C 1
ATOM 904 O O . ALA A 1 114 ? -7.439 12.840 -12.125 1.00 81.12 114 ALA A O 1
ATOM 905 N N . SER A 1 115 ? -7.440 11.941 -14.186 1.00 78.06 115 SER A N 1
ATOM 906 C CA . SER A 1 115 ? -8.786 11.356 -14.132 1.00 78.06 115 SER A CA 1
ATOM 907 C C . SER A 1 115 ? -8.824 9.953 -13.518 1.00 78.06 115 SER A C 1
ATOM 909 O O . SER A 1 115 ? -9.898 9.471 -13.173 1.00 78.06 115 SER A O 1
ATOM 911 N N . GLN A 1 116 ? -7.671 9.289 -13.376 1.00 80.75 116 GLN A N 1
ATOM 912 C CA . GLN A 1 116 ? -7.571 7.908 -12.899 1.00 80.75 116 GLN A CA 1
ATOM 913 C C . GLN A 1 116 ? -6.619 7.790 -11.706 1.00 80.75 116 GLN A C 1
ATOM 915 O O . GLN A 1 116 ? -5.521 8.352 -11.707 1.00 80.75 116 GLN A O 1
ATOM 920 N N . GLY A 1 117 ? -7.035 7.018 -10.700 1.00 79.94 117 GLY A N 1
ATOM 921 C CA . GLY A 1 117 ? -6.188 6.623 -9.579 1.00 79.94 117 GLY A CA 1
ATOM 922 C C . GLY A 1 117 ? -5.104 5.634 -10.014 1.00 79.94 117 GLY A C 1
ATOM 923 O O . GLY A 1 117 ? -5.357 4.712 -10.786 1.00 79.94 117 GLY A O 1
ATOM 924 N N . ALA A 1 118 ? -3.888 5.841 -9.505 1.00 87.00 118 ALA A N 1
ATOM 925 C CA . ALA A 1 118 ? -2.734 4.961 -9.721 1.00 87.00 118 ALA A CA 1
ATOM 926 C C . ALA A 1 118 ? -2.333 4.171 -8.459 1.00 87.00 118 ALA A C 1
ATOM 928 O O . ALA A 1 118 ? -1.316 3.482 -8.474 1.00 87.00 118 ALA A O 1
ATOM 929 N N . SER A 1 119 ? -3.050 4.348 -7.341 1.00 92.88 119 SER A N 1
ATOM 930 C CA . SER A 1 119 ? -2.681 3.733 -6.061 1.00 92.88 119 SER A CA 1
ATOM 931 C C . SER A 1 119 ? -3.498 2.481 -5.794 1.00 92.88 119 SER A C 1
ATOM 933 O O . SER A 1 119 ? -4.703 2.518 -5.970 1.00 92.88 119 SER A O 1
ATOM 935 N N . THR A 1 120 ? -2.848 1.429 -5.309 1.00 96.50 120 THR A N 1
ATOM 936 C CA . THR A 1 120 ? -3.482 0.168 -4.889 1.00 96.50 120 THR A CA 1
ATOM 937 C C . THR A 1 120 ? -3.976 0.246 -3.450 1.00 96.50 120 THR A C 1
ATOM 939 O O . THR A 1 120 ? -3.457 1.057 -2.675 1.00 96.50 120 THR A O 1
ATOM 942 N N . ILE A 1 121 ? -4.917 -0.616 -3.053 1.00 96.69 121 ILE A N 1
ATOM 943 C CA . ILE A 1 121 ? -5.444 -0.666 -1.673 1.00 96.69 121 ILE A CA 1
ATOM 944 C C . ILE A 1 121 ? -4.302 -0.825 -0.656 1.00 96.69 121 ILE A C 1
ATOM 946 O O . ILE A 1 121 ? -4.250 -0.081 0.326 1.00 96.69 121 ILE A O 1
ATOM 950 N N . THR A 1 122 ? -3.316 -1.685 -0.929 1.00 96.94 122 THR A N 1
ATOM 951 C CA . THR A 1 122 ? -2.151 -1.898 -0.050 1.00 96.94 122 THR A CA 1
ATOM 952 C C . THR A 1 122 ? -1.265 -0.652 0.067 1.00 96.94 122 THR A C 1
ATOM 954 O O . THR A 1 122 ? -0.791 -0.328 1.157 1.00 96.94 122 THR A O 1
ATOM 957 N N . GLN A 1 123 ? -1.093 0.134 -1.004 1.00 96.38 123 GLN A N 1
ATOM 958 C CA . GLN A 1 123 ? -0.420 1.440 -0.910 1.00 96.38 123 GLN A CA 1
ATOM 959 C C . GLN A 1 123 ? -1.218 2.444 -0.080 1.00 96.38 123 GLN A C 1
ATOM 961 O O . GLN A 1 123 ? -0.629 3.270 0.623 1.00 96.38 123 GLN A O 1
ATOM 966 N N . GLN A 1 124 ? -2.550 2.412 -0.164 1.00 95.25 124 GLN A N 1
ATOM 967 C CA . GLN A 1 124 ? -3.393 3.277 0.663 1.00 95.25 124 GLN A CA 1
ATOM 968 C C . GLN A 1 124 ? -3.293 2.885 2.138 1.00 95.25 124 GLN A C 1
ATOM 970 O O . GLN A 1 124 ? -3.173 3.767 2.989 1.00 95.25 124 GLN A O 1
ATOM 975 N N . LEU A 1 125 ? -3.257 1.584 2.436 1.00 95.19 125 LEU A N 1
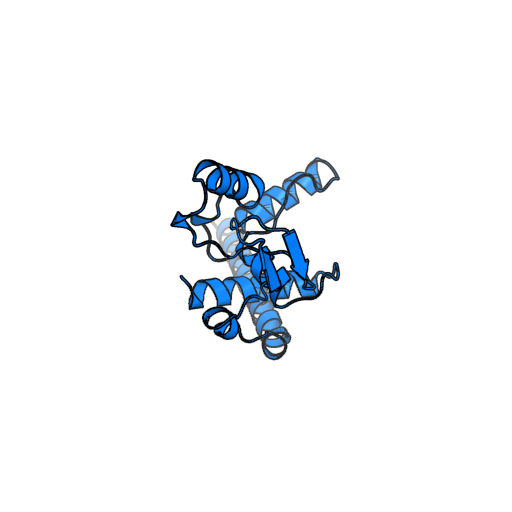ATOM 976 C CA . LEU A 1 125 ? -3.010 1.058 3.777 1.00 95.19 125 LEU A CA 1
ATOM 977 C C . LEU A 1 125 ? -1.644 1.515 4.307 1.00 95.19 125 LEU A C 1
ATOM 979 O O . LEU A 1 125 ? -1.578 2.106 5.385 1.00 95.19 125 LEU A O 1
ATOM 983 N N . ALA A 1 126 ? -0.578 1.325 3.520 1.00 95.75 126 ALA A N 1
ATOM 984 C CA . ALA A 1 126 ? 0.771 1.776 3.854 1.00 95.75 126 ALA A CA 1
ATOM 985 C C . ALA A 1 126 ? 0.804 3.276 4.174 1.00 95.75 126 ALA A C 1
ATOM 987 O O . ALA A 1 126 ? 1.346 3.694 5.196 1.00 95.75 126 ALA A O 1
ATOM 988 N N . ARG A 1 127 ? 0.168 4.095 3.331 1.00 94.50 127 ARG A N 1
ATOM 989 C CA . ARG A 1 127 ? 0.053 5.537 3.555 1.00 94.50 127 ARG A CA 1
ATOM 990 C C . ARG A 1 127 ? -0.651 5.861 4.869 1.00 94.50 127 ARG A C 1
ATOM 992 O O . ARG A 1 127 ? -0.134 6.660 5.637 1.00 94.50 127 ARG A O 1
ATOM 999 N N . ASN A 1 128 ? -1.810 5.255 5.112 1.00 92.38 128 ASN A N 1
ATOM 1000 C CA . ASN A 1 128 ? -2.680 5.602 6.236 1.00 92.38 128 ASN A CA 1
ATOM 1001 C C . ASN A 1 128 ? -2.095 5.202 7.599 1.00 92.38 128 ASN A C 1
ATOM 1003 O O . ASN A 1 128 ? -2.381 5.874 8.587 1.00 92.38 128 ASN A O 1
ATOM 1007 N N . PHE A 1 129 ? -1.300 4.129 7.660 1.00 91.94 129 PHE A N 1
ATOM 1008 C CA . PHE A 1 129 ? -0.698 3.650 8.910 1.00 91.94 129 PHE A CA 1
ATOM 1009 C C . PHE A 1 129 ? 0.689 4.227 9.189 1.00 91.94 129 PHE A C 1
ATOM 1011 O O . PHE A 1 129 ? 1.028 4.448 10.349 1.00 91.94 129 PHE A O 1
ATOM 1018 N N . PHE A 1 130 ? 1.495 4.463 8.152 1.00 93.06 130 PHE A N 1
ATOM 1019 C CA . PHE A 1 130 ? 2.934 4.664 8.331 1.00 93.06 130 PHE A CA 1
ATOM 1020 C C . PHE A 1 130 ? 3.468 6.008 7.853 1.00 93.06 130 PHE A C 1
ATOM 1022 O O . PHE A 1 130 ? 4.580 6.386 8.222 1.00 93.06 130 PHE A O 1
ATOM 1029 N N . LEU A 1 131 ? 2.731 6.724 7.005 1.00 91.62 131 LEU A N 1
ATOM 1030 C CA . LEU A 1 131 ? 3.242 7.916 6.337 1.00 91.62 131 LEU A CA 1
ATOM 1031 C C . LEU A 1 131 ? 2.362 9.133 6.621 1.00 91.62 131 LEU A C 1
ATOM 1033 O O . LEU A 1 131 ? 1.171 9.032 6.897 1.00 91.62 131 LEU A O 1
ATOM 1037 N N . SER A 1 132 ? 2.956 10.322 6.528 1.00 84.19 132 SER A N 1
ATOM 1038 C CA . SER A 1 132 ? 2.199 11.571 6.592 1.00 84.19 132 SER A CA 1
ATOM 1039 C C . SER A 1 132 ? 1.427 11.818 5.289 1.00 84.19 132 SER A C 1
ATOM 1041 O O . SER A 1 132 ? 1.792 11.324 4.223 1.00 84.19 132 SER A O 1
ATOM 1043 N N . ASN A 1 133 ? 0.385 12.652 5.337 1.00 73.88 133 ASN A N 1
ATOM 1044 C CA . ASN A 1 133 ? -0.421 13.014 4.159 1.00 73.88 133 ASN A CA 1
ATOM 1045 C C . ASN A 1 133 ? 0.256 14.035 3.211 1.00 73.88 133 ASN A C 1
ATOM 1047 O O . ASN A 1 133 ? -0.400 14.639 2.361 1.00 73.88 133 ASN A O 1
ATOM 1051 N N . GLU A 1 134 ? 1.569 14.253 3.326 1.00 80.25 134 GLU A N 1
ATOM 1052 C CA . GLU A 1 134 ? 2.307 15.209 2.494 1.00 80.25 134 GLU A CA 1
ATOM 1053 C C . GLU A 1 134 ? 2.406 14.753 1.034 1.00 80.25 134 GLU A C 1
ATOM 1055 O O . GLU A 1 134 ? 2.949 13.694 0.739 1.00 80.25 134 GLU A O 1
ATOM 1060 N N . LYS A 1 135 ? 1.994 15.572 0.064 1.00 72.81 135 LYS A N 1
ATOM 1061 C CA . LYS A 1 135 ? 2.039 15.215 -1.369 1.00 72.81 135 LYS A CA 1
ATOM 1062 C C . LYS A 1 135 ? 3.454 15.290 -1.984 1.00 72.81 135 LYS A C 1
ATOM 1064 O O . LYS A 1 135 ? 3.689 16.048 -2.917 1.00 72.81 135 LYS A O 1
ATOM 1069 N N . LYS A 1 136 ? 4.400 14.487 -1.483 1.00 84.75 136 LYS A N 1
ATOM 1070 C CA . LYS A 1 136 ? 5.782 14.365 -1.991 1.00 84.75 136 LYS A CA 1
ATOM 1071 C C . LYS A 1 136 ? 5.997 13.070 -2.783 1.00 84.75 136 LYS A C 1
ATOM 1073 O O . LYS A 1 136 ? 5.506 12.014 -2.387 1.00 84.75 136 LYS A O 1
ATOM 1078 N N . ILE A 1 137 ? 6.805 13.134 -3.848 1.00 85.31 137 ILE A N 1
ATOM 1079 C CA . ILE A 1 137 ? 7.220 11.956 -4.641 1.00 85.31 137 ILE A CA 1
ATOM 1080 C C . ILE A 1 137 ? 7.954 10.941 -3.755 1.00 85.31 137 ILE A C 1
ATOM 1082 O O . ILE A 1 137 ? 7.672 9.751 -3.819 1.00 85.31 137 ILE A O 1
ATOM 1086 N N . MET A 1 138 ? 8.828 11.417 -2.861 1.00 87.31 138 MET A N 1
ATOM 1087 C CA . MET A 1 138 ? 9.565 10.562 -1.923 1.00 87.31 138 MET A CA 1
ATOM 1088 C C . MET A 1 138 ? 8.634 9.712 -1.048 1.00 87.31 138 MET A C 1
ATOM 1090 O O . MET A 1 138 ? 8.854 8.515 -0.883 1.00 87.31 138 MET A O 1
ATOM 1094 N N . ARG A 1 139 ? 7.547 10.306 -0.535 1.00 90.25 139 ARG A N 1
ATOM 1095 C CA . ARG A 1 139 ? 6.521 9.563 0.206 1.00 90.25 139 ARG A CA 1
ATOM 1096 C C . ARG A 1 139 ? 5.879 8.500 -0.684 1.00 90.25 139 ARG A C 1
ATOM 1098 O O . ARG A 1 139 ? 5.714 7.374 -0.236 1.00 90.25 139 ARG A O 1
ATOM 1105 N N . LYS A 1 140 ? 5.558 8.822 -1.941 1.00 90.06 140 LYS A N 1
ATOM 1106 C CA . LYS A 1 140 ? 4.947 7.853 -2.861 1.00 90.06 140 LYS A CA 1
ATOM 1107 C C . LYS A 1 140 ? 5.857 6.652 -3.135 1.00 90.06 140 LYS A C 1
ATOM 1109 O O . LYS A 1 140 ? 5.368 5.536 -3.253 1.00 90.06 140 LYS A O 1
ATOM 1114 N N . ILE A 1 141 ? 7.170 6.862 -3.188 1.00 90.19 141 ILE A N 1
ATOM 1115 C CA . ILE A 1 141 ? 8.130 5.761 -3.321 1.00 90.19 141 ILE A CA 1
ATOM 1116 C C . ILE A 1 141 ? 8.183 4.922 -2.033 1.00 90.19 141 ILE A C 1
ATOM 1118 O O . ILE A 1 141 ? 8.145 3.695 -2.111 1.00 90.19 141 ILE A O 1
ATOM 1122 N N . LYS A 1 142 ? 8.183 5.562 -0.852 1.00 93.00 142 LYS A N 1
ATOM 1123 C CA . LYS A 1 142 ? 8.055 4.863 0.442 1.00 93.00 142 LYS A CA 1
ATOM 1124 C C . LYS A 1 142 ? 6.780 4.008 0.501 1.00 93.00 142 LYS A C 1
ATOM 1126 O O . LYS A 1 142 ? 6.860 2.865 0.928 1.00 93.00 142 LYS A O 1
ATOM 1131 N N . GLU A 1 143 ? 5.640 4.506 0.006 1.00 94.50 143 GLU A N 1
ATOM 1132 C CA . GLU A 1 143 ? 4.385 3.731 -0.071 1.00 94.50 143 GLU A CA 1
ATOM 1133 C C . GLU A 1 143 ? 4.547 2.423 -0.843 1.00 94.50 143 GLU A C 1
ATOM 1135 O O . GLU A 1 143 ? 4.053 1.400 -0.386 1.00 94.50 143 GLU A O 1
ATOM 1140 N N . ILE A 1 144 ? 5.232 2.447 -1.992 1.00 94.44 144 ILE A N 1
ATOM 1141 C CA . ILE A 1 144 ? 5.436 1.251 -2.821 1.00 94.44 144 ILE A CA 1
ATOM 1142 C C . ILE A 1 144 ? 6.245 0.204 -2.052 1.00 94.44 144 ILE A C 1
ATOM 1144 O O . ILE A 1 144 ? 5.836 -0.951 -1.984 1.00 94.44 144 ILE A O 1
ATOM 1148 N N . PHE A 1 145 ? 7.365 0.598 -1.440 1.00 94.94 145 PHE A N 1
ATOM 1149 C CA . PHE A 1 145 ? 8.201 -0.349 -0.700 1.00 94.94 145 PHE A CA 1
ATOM 1150 C C . PHE A 1 145 ? 7.509 -0.900 0.546 1.00 94.94 145 PHE A C 1
ATOM 1152 O O . PHE A 1 145 ? 7.604 -2.094 0.811 1.00 94.94 145 PHE A O 1
ATOM 1159 N N . ILE A 1 146 ? 6.784 -0.058 1.288 1.00 95.94 146 ILE A N 1
ATOM 1160 C CA . ILE A 1 146 ? 6.003 -0.512 2.443 1.00 95.94 146 ILE A CA 1
ATOM 1161 C C . ILE A 1 146 ? 4.903 -1.470 1.981 1.00 95.94 146 ILE A C 1
ATOM 1163 O O . ILE A 1 146 ? 4.748 -2.519 2.590 1.00 95.94 146 ILE A O 1
ATOM 1167 N N . ALA A 1 147 ? 4.188 -1.166 0.893 1.00 96.81 147 ALA A N 1
ATOM 1168 C CA . ALA A 1 147 ? 3.149 -2.048 0.367 1.00 96.81 147 ALA A CA 1
ATOM 1169 C C . ALA A 1 147 ? 3.700 -3.430 -0.017 1.00 96.81 147 ALA A C 1
ATOM 1171 O O . ALA A 1 147 ? 3.099 -4.436 0.342 1.00 96.81 147 ALA A O 1
ATOM 1172 N N . ILE A 1 148 ? 4.874 -3.492 -0.655 1.00 95.50 148 ILE A N 1
ATOM 1173 C CA . ILE A 1 148 ? 5.550 -4.765 -0.954 1.00 95.50 148 ILE A CA 1
ATOM 1174 C C . ILE A 1 148 ? 5.875 -5.530 0.338 1.00 95.50 148 ILE A C 1
ATOM 1176 O O . ILE A 1 148 ? 5.616 -6.727 0.413 1.00 95.50 148 ILE A O 1
ATOM 1180 N N . HIS A 1 149 ? 6.415 -4.861 1.363 1.00 95.31 149 HIS A N 1
ATOM 1181 C CA . HIS A 1 149 ? 6.705 -5.518 2.643 1.00 95.31 149 HIS A CA 1
ATOM 1182 C C . HIS A 1 149 ? 5.432 -5.991 3.367 1.00 95.31 149 HIS A C 1
ATOM 1184 O O . HIS A 1 149 ? 5.470 -7.024 4.029 1.00 95.31 149 HIS A O 1
ATOM 1190 N N . ILE A 1 150 ? 4.317 -5.259 3.249 1.00 96.62 150 ILE A N 1
ATOM 1191 C CA . ILE A 1 150 ? 3.016 -5.670 3.799 1.00 96.62 150 ILE A CA 1
ATOM 1192 C C . ILE A 1 150 ? 2.559 -6.971 3.138 1.00 96.62 150 ILE A C 1
ATOM 1194 O O . ILE A 1 150 ? 2.256 -7.920 3.858 1.00 96.62 150 ILE A O 1
ATOM 1198 N N . GLU A 1 151 ? 2.559 -7.036 1.802 1.00 96.25 151 GLU A N 1
ATOM 1199 C CA . GLU A 1 151 ? 2.176 -8.257 1.077 1.00 96.25 151 GLU A CA 1
ATOM 1200 C C . GLU A 1 151 ? 3.069 -9.435 1.457 1.00 96.25 151 GLU A C 1
ATOM 1202 O O . GLU A 1 151 ? 2.565 -10.497 1.775 1.00 96.25 151 GLU A O 1
ATOM 1207 N N . GLN A 1 152 ? 4.390 -9.244 1.525 1.00 94.44 152 GLN A N 1
ATOM 1208 C CA . GLN A 1 152 ? 5.323 -10.309 1.922 1.00 94.44 152 GLN A CA 1
ATOM 1209 C C . GLN A 1 152 ? 5.087 -10.851 3.338 1.00 94.44 152 GLN A C 1
ATOM 1211 O O . GLN A 1 152 ? 5.520 -11.958 3.657 1.00 94.44 152 GLN A O 1
ATOM 1216 N N . LEU A 1 153 ? 4.494 -10.044 4.219 1.00 94.31 153 LEU A N 1
ATOM 1217 C CA . LEU A 1 153 ? 4.269 -10.408 5.611 1.00 94.31 153 LEU A CA 1
ATOM 1218 C C . LEU A 1 153 ? 2.888 -11.034 5.842 1.00 94.31 153 LEU A C 1
ATOM 1220 O O . LEU A 1 153 ? 2.753 -11.866 6.749 1.00 94.31 153 LEU A O 1
ATOM 1224 N N . LEU A 1 154 ? 1.865 -10.562 5.127 1.00 91.31 154 LEU A N 1
ATOM 1225 C CA . LEU A 1 154 ? 0.457 -10.870 5.395 1.00 91.31 154 LEU A CA 1
ATOM 1226 C C . LEU A 1 154 ? -0.199 -11.772 4.340 1.00 91.31 154 LEU A C 1
ATOM 1228 O O . LEU A 1 154 ? -1.263 -12.317 4.638 1.00 91.31 154 LEU A O 1
ATOM 1232 N N . THR A 1 155 ? 0.430 -11.947 3.176 1.00 85.06 155 THR A N 1
ATOM 1233 C CA . THR A 1 155 ? -0.053 -12.756 2.047 1.00 85.06 155 THR A CA 1
ATOM 1234 C C . THR A 1 155 ? 0.933 -13.884 1.749 1.00 85.06 155 THR A C 1
ATOM 1236 O O . THR A 1 155 ? 0.467 -15.034 1.586 1.00 85.06 155 THR A O 1
#

Foldseek 3Di:
DVVVVVVVVVVVVVVVVVVVVLVVLCVVCVVVADDLVCVVVDPDDAWDFDADPVGHTDDTHDPDHDDDDDPVRDDPVVVCVCCVQAPVCQVPDQQFDPVLQVVQVVVCVVVVDRPGDRGHPLLVVCCVPPHDPDPDPSNSSSSSVNSNVNSVVPD

Secondary structure (DSSP, 8-state):
-HHHHHHHHHHHHHHHHHHHHHHHHHHHHHTT---GGGGTT----PPEEEE-TTS-EEEEESSS------GGGS-HHHHHHHHHHH-TTGGGSSSS-HHHHHHHHHHHHHHSS--S----HHHHHHHHHHS-S---HHHHHHHHHHHHHHHHHH-

pLDDT: mean 91.42, std 5.06, range [62.38, 97.44]

Radius of gyration: 21.31 Å; chains: 1; bounding box: 56×29×67 Å

Sequence (155 aa):
MKFIKRLLIFSLICIILGATTIFGFYFYVKSDLPDVATLRDVKLQTPMQVFSQDGQLMAQFGEKRRIPLKLDEMPNELLEAIIATEDSRFYEHYGFDPIGITRAAFAVAASGSASQGASTITQQLARNFFLSNEKKIMRKIKEIFIAIHIEQLLT